Protein 4WK1 (pdb70)

Nearest PDB structures (foldseek):
  4wk1-assembly1_A  TM=1.011E+00  e=9.126E-19  Staphylococcus aureus subsp. aureus COL
  4d3h-assembly1_B  TM=9.970E-01  e=4.561E-16  Staphylococcus aureus
  3m05-assembly1_B  TM=9.534E-01  e=4.816E-11  Pediococcus pentosaceus ATCC 25745
  4rww-assembly1_A  TM=9.510E-01  e=3.244E-10  Listeria monocytogenes EGD-e
  4rle-assembly1_A  TM=9.341E-01  e=1.256E-09  Bacillus subtilis subsp. subtilis str. 168

Solvent-accessible surface area: 6529 Å² total; per-residue (Å²): 80,94,41,95,241,77,27,112,19,52,61,0,42,1,53,2,73,66,125,25,6,116,96,0,30,104,66,2,111,159,35,104,10,185,48,84,117,64,106,45,92,20,64,177,143,186,59,47,24,7,11,1,58,3,33,7,40,65,120,63,19,117,77,0,63,53,7,5,110,139,36,2,30,149,213,116,27,17,39,75,49,107,70,90,112,42,158,56,68,103,135,244

Secondary structure (DSSP, 8-state):
--S-TT--EEEEEEEE-HHHHHHHHHHHHHTT---EEEEEE-TTT--EEEEEEEEEEGGGHHHHHHHHHHHS------EEEEEEE-S-----

CATH classification: 3.30.70.120

Organism: Staphylococcus aureus (strain COL) (NCBI:txid93062)

B-factor: mean 54.16, std 15.06, range [20.0, 113.55]

Foldseek 3Di:
DPDDPPWFKKKKKKKWAAVLPVVLVVLCVVVVWDKDKDFDADPVVRHTTMIIITIGIPVCVVVSVVSCCVRADDVDTHMDMDIGGDDDDDDD

InterPro domains:
  IPR010375 Cyclic-di-AMP receptor [PF06153] (1-109)
  IPR010375 Cyclic-di-AMP receptor [PTHR38456] (1-109)
  IPR011322 Nitrogen regulatory PII-like, alpha/beta [SSF54913] (1-107)
  IPR015867 Nitrogen regulatory protein PII/ATP phosphoribosyltransferase, C-terminal [G3DSA:3.30.70.120] (1-103)

Structure (mmCIF, N/CA/C/O backbone):
data_4WK1
#
_entry.id   4WK1
#
_cell.length_a   68.100
_cell.length_b   68.100
_cell.length_c   135.740
_cell.angle_alpha   90.00
_cell.angle_beta   90.00
_cell.angle_gamma   120.00
#
_symmetry.space_group_name_H-M   'H 3 2'
#
loop_
_entity.id
_entity.type
_entity.pdbx_description
1 polymer PstA
2 non-polymer "(2R,3R,3aS,5R,7aR,9R,10R,10aS,12R,14aR)-2,9-bis(6-amino-9H-purin-9-yl)octahydro-2H,7H-difuro[3,2-d:3',2'-j][1,3,7,9,2,8 ]tetraoxadiphosphacyclododecine-3,5,10,12-tetrol 5,12-dioxide"
3 non-polymer 'CALCIUM ION'
4 water water
#
loop_
_atom_site.group_PDB
_atom_site.id
_atom_site.type_symbol
_atom_site.label_atom_id
_atom_site.label_alt_id
_atom_site.label_comp_id
_atom_site.label_asym_id
_atom_site.label_entity_id
_atom_site.label_seq_id
_atom_site.pdbx_PDB_ins_code
_atom_site.Cartn_x
_atom_site.Cartn_y
_atom_site.Cartn_z
_atom_site.occupancy
_atom_site.B_iso_or_equiv
_atom_site.auth_seq_id
_atom_site.auth_comp_id
_atom_site.auth_asym_id
_atom_site.auth_atom_id
_atom_site.pdbx_PDB_model_num
ATOM 1 N N . GLY A 1 13 ? -16.718 -37.567 -3.231 1.00 91.68 -7 GLY A N 1
ATOM 2 C CA . GLY A 1 13 ? -16.481 -37.456 -1.802 1.00 89.79 -7 GLY A CA 1
ATOM 3 C C . GLY A 1 13 ? -17.182 -36.257 -1.189 1.00 87.21 -7 GLY A C 1
ATOM 4 O O . GLY A 1 13 ? -18.397 -36.121 -1.291 1.00 100.08 -7 GLY A O 1
ATOM 5 N N . LEU A 1 14 ? -16.412 -35.389 -0.542 1.00 78.82 -6 LEU A N 1
ATOM 6 C CA . LEU A 1 14 ? -16.929 -34.125 -0.026 1.00 79.03 -6 LEU A CA 1
ATOM 7 C C . LEU A 1 14 ? -16.322 -32.980 -0.839 1.00 82.76 -6 LEU A C 1
ATOM 8 O O . LEU A 1 14 ? -16.419 -31.808 -0.462 1.00 92.62 -6 LEU A O 1
ATOM 13 N N . VAL A 1 15 ? -15.699 -33.332 -1.964 1.00 61.73 -5 VAL A N 1
ATOM 14 C CA . VAL A 1 15 ? -15.012 -32.353 -2.802 1.00 62.42 -5 VAL A CA 1
ATOM 15 C C . VAL A 1 15 ? -15.724 -32.231 -4.153 1.00 62.84 -5 VAL A C 1
ATOM 16 O O . VAL A 1 15 ? -16.084 -33.239 -4.778 1.00 65.29 -5 VAL A O 1
ATOM 20 N N . PRO A 1 16 ? -15.991 -30.985 -4.578 1.00 66.74 -4 PRO A N 1
ATOM 21 C CA . PRO A 1 16 ? -16.719 -30.747 -5.834 1.00 69.49 -4 PRO A CA 1
ATOM 22 C C . PRO A 1 16 ? -15.893 -31.188 -7.039 1.00 47.89 -4 PRO A C 1
ATOM 23 O O . PRO A 1 16 ? -14.667 -31.100 -6.994 1.00 48.81 -4 PRO A O 1
ATOM 27 N N . ARG A 1 17 ? -16.550 -31.668 -8.085 1.00 56.22 -3 ARG A N 1
ATOM 28 C CA . ARG A 1 17 ? -15.847 -32.054 -9.302 1.00 59.67 -3 ARG A CA 1
ATOM 29 C C . ARG A 1 17 ? -14.951 -30.922 -9.839 1.00 61.48 -3 ARG A C 1
ATOM 30 O O . ARG A 1 17 ? -15.384 -29.781 -9.982 1.00 57.32 -3 ARG A O 1
ATOM 38 N N . GLY A 1 18 ? -13.687 -31.239 -10.101 1.00 60.88 -2 GLY A N 1
ATOM 39 C CA . GLY A 1 18 ? -12.779 -30.272 -10.689 1.00 55.04 -2 GLY A CA 1
ATOM 40 C C . GLY A 1 18 ? -11.758 -29.719 -9.715 1.00 57.14 -2 GLY A C 1
ATOM 41 O O . GLY A 1 18 ? -10.768 -29.117 -10.125 1.00 65.36 -2 GLY A O 1
ATOM 42 N N . SER A 1 19 ? -11.991 -29.911 -8.422 1.00 45.92 -1 SER A N 1
ATOM 43 C CA . SER A 1 19 ? -10.980 -29.527 -7.443 1.00 47.68 -1 SER A CA 1
ATOM 44 C C . SER A 1 19 ? -10.371 -30.739 -6.768 1.00 47.25 -1 SER A C 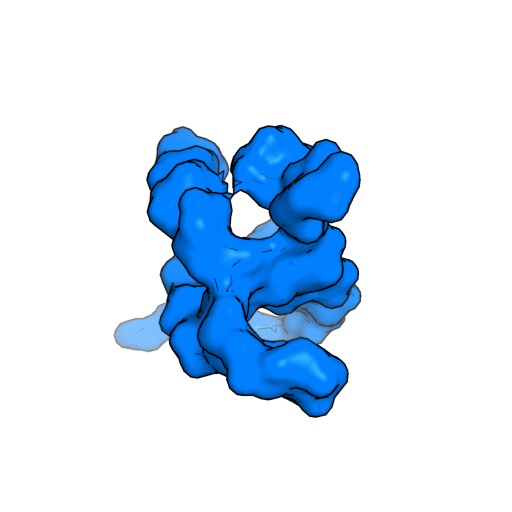1
ATOM 45 O O . SER A 1 19 ? -10.778 -31.876 -6.997 1.00 54.73 -1 SER A O 1
ATOM 48 N N . HIS A 1 20 ? -9.365 -30.484 -5.947 1.00 42.80 0 HIS A N 1
ATOM 49 C CA . HIS A 1 20 ? -8.657 -31.532 -5.248 1.00 50.78 0 HIS A CA 1
ATOM 50 C C . HIS A 1 20 ? -8.311 -31.070 -3.843 1.00 48.45 0 HIS A C 1
ATOM 51 O O . HIS A 1 20 ? -8.210 -29.864 -3.594 1.00 48.66 0 HIS A O 1
ATOM 58 N N . MET A 1 21 ? -8.153 -32.037 -2.938 1.00 43.38 1 MET A N 1
ATOM 59 C CA . MET A 1 21 ? -7.705 -31.788 -1.576 1.00 44.50 1 MET A CA 1
ATOM 60 C C . MET A 1 21 ? -6.230 -32.126 -1.464 1.00 40.04 1 MET A C 1
ATOM 61 O O . MET A 1 21 ? -5.729 -32.981 -2.192 1.00 39.29 1 MET A O 1
ATOM 66 N N . LYS A 1 22 ? -5.549 -31.474 -0.529 1.00 37.90 2 LYS A N 1
ATOM 67 C CA . LYS A 1 22 ? -4.213 -31.860 -0.129 1.00 34.00 2 LYS A CA 1
ATOM 68 C C . LYS A 1 22 ? -4.200 -32.102 1.373 1.00 35.86 2 LYS A C 1
ATOM 69 O O . LYS A 1 22 ? -5.032 -31.559 2.114 1.00 43.22 2 LYS A O 1
ATOM 75 N N . MET A 1 23 ? -3.243 -32.902 1.822 1.00 36.62 3 MET A N 1
ATOM 76 C CA . MET A 1 23 ? -3.036 -33.115 3.258 1.00 39.23 3 MET A CA 1
ATOM 77 C C . MET A 1 23 ? -1.781 -32.372 3.667 1.00 40.66 3 MET A C 1
ATOM 78 O O . MET A 1 23 ? -0.705 -32.586 3.095 1.00 37.04 3 MET A O 1
ATOM 83 N N . ILE A 1 24 ? -1.930 -31.459 4.619 1.00 36.83 4 ILE A N 1
ATOM 84 C CA . ILE A 1 24 ? -0.796 -30.717 5.142 1.00 30.02 4 ILE A CA 1
ATOM 85 C C . ILE A 1 24 ? -0.340 -31.388 6.434 1.00 41.62 4 ILE A C 1
ATOM 86 O O . ILE A 1 24 ? -1.138 -31.581 7.337 1.00 41.29 4 ILE A O 1
ATOM 91 N N . ILE A 1 25 ? 0.928 -31.773 6.513 1.00 40.43 5 ILE A N 1
ATOM 92 C CA . ILE A 1 25 ? 1.465 -32.278 7.781 1.00 34.78 5 ILE A CA 1
ATOM 93 C C . ILE A 1 25 ? 2.491 -31.283 8.272 1.00 39.25 5 ILE A C 1
ATOM 94 O O . ILE A 1 25 ? 3.532 -31.099 7.645 1.00 41.10 5 ILE A O 1
ATOM 99 N N . ALA A 1 26 ? 2.191 -30.614 9.384 1.00 36.48 6 ALA A N 1
ATOM 100 C CA . ALA A 1 26 ? 3.087 -29.580 9.863 1.00 47.20 6 ALA A CA 1
ATOM 101 C C . ALA A 1 26 ? 3.616 -29.898 11.244 1.00 39.64 6 ALA A C 1
ATOM 102 O O . ALA A 1 26 ? 2.842 -30.022 12.201 1.00 37.03 6 ALA A O 1
ATOM 104 N N . ILE A 1 27 ? 4.938 -30.011 11.341 1.00 44.10 7 ILE A N 1
ATOM 105 C CA . ILE A 1 27 ? 5.616 -30.219 12.620 1.00 44.84 7 ILE A CA 1
ATOM 106 C C . ILE A 1 27 ? 6.143 -28.886 13.170 1.00 47.71 7 ILE A C 1
ATOM 107 O O . ILE A 1 27 ? 7.002 -28.235 12.558 1.00 40.51 7 ILE A O 1
ATOM 112 N N . VAL A 1 28 ? 5.613 -28.480 14.324 1.00 44.19 8 VAL A N 1
ATOM 113 C CA . VAL A 1 28 ? 5.937 -27.187 14.924 1.00 42.99 8 VAL A CA 1
ATOM 114 C C . VAL A 1 28 ? 6.334 -27.340 16.394 1.00 43.77 8 VAL A C 1
ATOM 115 O O . VAL A 1 28 ? 6.131 -28.401 16.990 1.00 46.75 8 VAL A O 1
ATOM 119 N N . GLN A 1 29 ? 6.898 -26.286 16.974 1.00 50.82 9 GLN A N 1
ATOM 120 C CA . GLN A 1 29 ? 7.284 -26.303 18.385 1.00 54.82 9 GLN A CA 1
ATOM 121 C C . GLN A 1 29 ? 6.058 -26.266 19.286 1.00 60.26 9 GLN A C 1
ATOM 122 O O . GLN A 1 29 ? 5.062 -25.632 18.947 1.00 55.64 9 GLN A O 1
ATOM 128 N N . ASP A 1 30 ? 6.137 -26.929 20.436 1.00 58.61 10 ASP A N 1
ATOM 129 C CA . ASP A 1 30 ? 5.011 -26.979 21.368 1.00 52.10 10 ASP A CA 1
ATOM 130 C C . ASP A 1 30 ? 4.555 -25.587 21.787 1.00 51.42 10 ASP A C 1
ATOM 131 O O . ASP A 1 30 ? 3.358 -25.326 21.954 1.00 56.90 10 ASP A O 1
ATOM 136 N N . GLN A 1 31 ? 5.515 -24.689 21.944 1.00 50.33 11 GLN A N 1
ATOM 137 C CA . GLN A 1 31 ? 5.224 -23.359 22.456 1.00 53.76 11 GLN A CA 1
ATOM 138 C C . GLN A 1 31 ? 4.528 -22.486 21.423 1.00 58.80 11 GLN A C 1
ATOM 139 O O . GLN A 1 31 ? 4.074 -21.396 21.737 1.00 67.74 11 GLN A O 1
ATOM 145 N N . ASP A 1 32 ? 4.466 -22.959 20.183 1.00 55.67 12 ASP A N 1
ATOM 146 C CA . ASP A 1 32 ? 3.768 -22.243 19.124 1.00 56.93 12 ASP A CA 1
ATOM 147 C C . ASP A 1 32 ? 2.430 -22.899 18.743 1.00 50.34 12 ASP A C 1
ATOM 148 O O . ASP A 1 32 ? 1.658 -22.312 17.990 1.00 56.31 12 ASP A O 1
ATOM 153 N N . SER A 1 33 ? 2.150 -24.098 19.252 1.00 48.90 13 SER A N 1
ATOM 154 C CA . SER A 1 33 ? 0.970 -24.855 18.795 1.00 51.90 13 SER A CA 1
ATOM 155 C C . SER A 1 33 ? -0.343 -24.138 19.113 1.00 49.76 13 SER A C 1
ATOM 156 O O . SER A 1 33 ? -1.289 -24.173 18.333 1.00 61.43 13 SER A O 1
ATOM 159 N N . GLN A 1 34 ? -0.381 -23.480 20.262 1.00 56.13 14 GLN A N 1
ATOM 160 C CA . G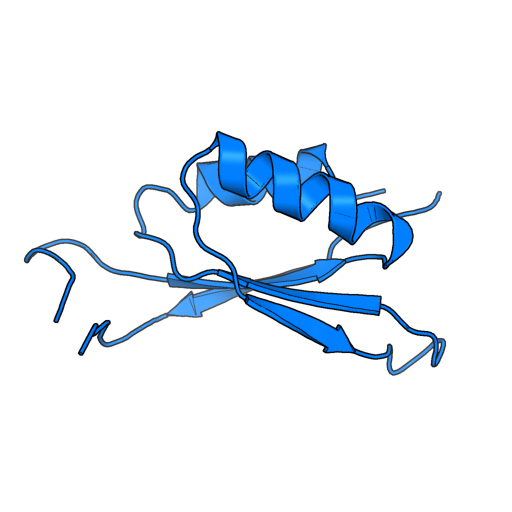LN A 1 34 ? -1.536 -22.706 20.675 1.00 60.17 14 GLN A CA 1
ATOM 161 C C . GLN A 1 34 ? -1.840 -21.561 19.700 1.00 60.52 14 GLN A C 1
ATOM 162 O O . GLN A 1 34 ? -2.991 -21.353 19.320 1.00 60.19 14 GLN A O 1
ATOM 168 N N . GLU A 1 35 ? -0.810 -20.826 19.287 1.00 55.53 15 GLU A N 1
ATOM 169 C CA . GLU A 1 35 ? -1.003 -19.701 18.370 1.00 60.62 15 GLU A CA 1
ATOM 170 C C . GLU A 1 35 ? -1.447 -20.166 16.974 1.00 56.91 15 GLU A C 1
ATOM 171 O O . GLU A 1 35 ? -2.257 -19.496 16.322 1.00 53.21 15 GLU A O 1
ATOM 177 N N . LEU A 1 36 ? -0.906 -21.288 16.504 1.00 57.39 16 LEU A N 1
ATOM 178 C CA . LEU A 1 36 ? -1.271 -21.801 15.180 1.00 51.44 16 LEU A CA 1
ATOM 179 C C . LEU A 1 36 ? -2.718 -22.285 15.149 1.00 57.64 16 LEU A C 1
ATOM 180 O O . LEU A 1 36 ? -3.458 -21.973 14.212 1.00 55.05 16 LEU A O 1
ATOM 185 N N . ALA A 1 37 ? -3.109 -23.055 16.164 1.00 62.02 17 ALA A N 1
ATOM 186 C CA . ALA A 1 37 ? -4.478 -23.554 16.285 1.00 58.56 17 ALA A CA 1
ATOM 187 C C . ALA A 1 37 ? -5.495 -22.414 16.261 1.00 56.35 17 ALA A C 1
ATOM 188 O O . ALA A 1 37 ? -6.528 -22.512 15.605 1.00 58.19 17 ALA A O 1
ATOM 190 N N . ASP A 1 38 ? -5.205 -21.330 16.969 1.00 58.49 18 ASP A N 1
ATOM 191 C CA . ASP A 1 38 ? -6.135 -20.199 16.993 1.00 62.14 18 ASP A CA 1
ATOM 192 C C . ASP A 1 38 ? -6.225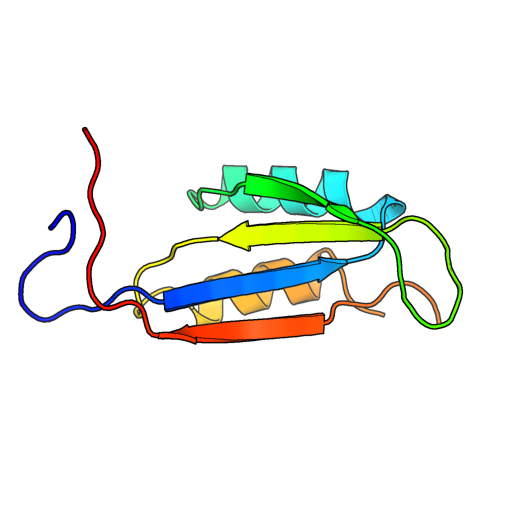 -19.483 15.635 1.00 65.32 18 ASP A C 1
ATOM 193 O O . ASP A 1 38 ? -7.306 -19.068 15.225 1.00 54.20 18 ASP A O 1
ATOM 198 N N . GLN A 1 39 ? -5.105 -19.371 14.923 1.00 58.57 19 GLN A N 1
ATOM 199 C CA . GLN A 1 39 ? -5.085 -18.636 13.655 1.00 58.64 19 GLN A CA 1
ATOM 200 C C . GLN A 1 39 ? -5.688 -19.459 12.517 1.00 58.67 19 GLN A C 1
ATOM 201 O O . GLN A 1 39 ? -6.250 -18.907 11.564 1.00 57.41 19 GLN A O 1
ATOM 207 N N . LEU A 1 40 ? -5.565 -20.780 12.616 1.00 46.32 20 LEU A N 1
ATOM 208 C CA . LEU A 1 40 ? -6.226 -21.681 11.683 1.00 50.43 20 LEU A CA 1
ATOM 209 C C . LEU A 1 40 ? -7.741 -21.595 11.857 1.00 61.67 20 LEU A C 1
ATOM 210 O O . LEU A 1 40 ? -8.495 -21.634 10.884 1.00 58.51 20 LEU A O 1
ATOM 215 N N . VAL A 1 41 ? -8.181 -21.482 13.105 1.00 63.91 21 VAL A N 1
ATOM 216 C CA . VAL A 1 41 ? -9.605 -21.376 13.399 1.00 56.87 21 VAL A CA 1
ATOM 217 C C . VAL A 1 41 ? -10.159 -20.079 12.834 1.00 56.73 21 VAL A C 1
ATOM 218 O O . VAL A 1 41 ? -11.182 -20.093 12.146 1.00 59.07 21 VAL A O 1
ATOM 222 N N . LYS A 1 42 ? -9.473 -18.968 13.104 1.00 53.83 22 LYS A N 1
ATOM 223 C CA . LYS A 1 42 ? -9.890 -17.658 12.597 1.00 59.14 22 LYS A CA 1
ATOM 224 C C . LYS A 1 42 ? -10.029 -17.657 11.066 1.00 63.02 22 LYS A C 1
ATOM 225 O O . LYS A 1 42 ? -10.905 -16.986 10.516 1.00 70.11 22 LYS A O 1
ATOM 231 N N . ASN A 1 43 ? -9.186 -18.443 10.399 1.00 61.32 23 ASN A N 1
ATOM 232 C CA . ASN A 1 43 ? -9.129 -18.494 8.939 1.00 61.96 23 ASN A CA 1
ATOM 233 C C . ASN A 1 43 ? -9.926 -19.644 8.294 1.00 58.69 23 ASN A C 1
ATOM 234 O O . ASN A 1 43 ? -9.706 -19.969 7.129 1.00 55.02 23 ASN A O 1
ATOM 239 N N . ASN A 1 44 ? -10.836 -20.253 9.057 1.00 57.61 24 ASN A N 1
ATOM 240 C CA . ASN A 1 44 ? -11.728 -21.324 8.575 1.00 66.87 24 ASN A CA 1
ATOM 241 C C . ASN A 1 44 ? -11.015 -22.584 8.054 1.00 66.45 24 ASN A C 1
ATOM 242 O O . ASN A 1 44 ? -11.538 -23.275 7.171 1.00 68.02 24 ASN A O 1
ATOM 247 N N . PHE A 1 45 ? -9.833 -22.874 8.601 1.00 55.90 25 PHE A N 1
ATOM 248 C CA . PHE A 1 45 ? -9.149 -24.145 8.367 1.00 57.23 25 PHE A CA 1
ATOM 249 C C . PHE A 1 45 ? -9.462 -25.133 9.485 1.00 59.89 25 PHE A C 1
ATOM 250 O O . PHE A 1 45 ? -9.490 -24.754 10.651 1.00 52.77 25 PHE A O 1
ATOM 258 N N . ARG A 1 46 ? -9.675 -26.397 9.132 1.00 43.32 26 ARG A N 1
ATOM 259 C CA . ARG A 1 46 ? -9.886 -27.451 10.130 1.00 48.48 26 ARG A CA 1
ATOM 260 C C . ARG A 1 46 ? -8.543 -28.127 10.418 1.00 55.29 26 ARG A C 1
ATOM 261 O O . ARG A 1 46 ? -7.676 -28.168 9.54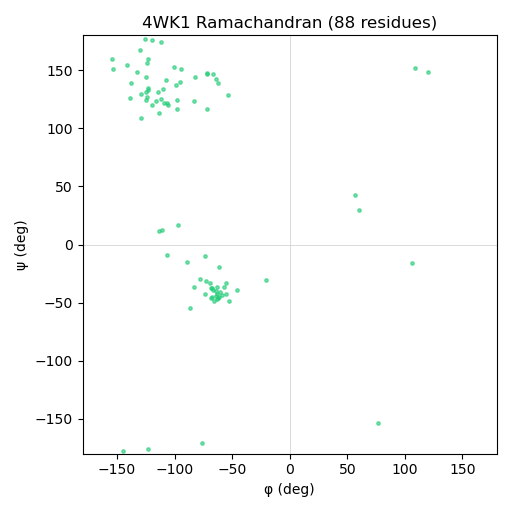5 1.00 49.17 26 ARG A O 1
ATOM 269 N N . ALA A 1 47 ? -8.359 -28.660 11.629 1.00 44.36 27 ALA A N 1
ATOM 270 C CA . ALA A 1 47 ? -7.070 -29.268 11.993 1.00 40.99 27 ALA A CA 1
ATOM 271 C C . ALA A 1 47 ? -7.196 -30.352 13.063 1.00 41.78 27 ALA A C 1
ATOM 272 O O . ALA A 1 47 ? -8.106 -30.317 13.877 1.00 42.33 27 ALA A O 1
ATOM 274 N N . THR A 1 48 ? -6.278 -31.315 13.028 1.00 37.28 28 THR A N 1
ATOM 275 C CA . THR A 1 48 ? -6.170 -32.342 14.054 1.00 44.19 28 THR A CA 1
ATOM 276 C C . THR A 1 48 ? -4.729 -32.302 14.578 1.00 43.59 28 THR A C 1
ATOM 277 O O . THR A 1 48 ? -3.801 -32.247 13.778 1.00 44.43 28 THR A O 1
ATOM 281 N N . LYS A 1 49 ? -4.551 -32.275 15.902 1.00 38.53 29 LYS A N 1
ATOM 282 C CA . LYS A 1 49 ? -3.223 -32.141 16.518 1.00 39.42 29 LYS A CA 1
ATOM 283 C C . LYS A 1 49 ? -2.744 -33.430 17.165 1.00 44.34 29 LYS A C 1
ATOM 284 O O . LYS A 1 49 ? -3.518 -34.129 17.834 1.00 46.11 29 LYS A O 1
ATOM 290 N N . LEU A 1 50 ? -1.448 -33.687 17.029 1.00 39.73 30 LEU A N 1
ATOM 291 C CA . LEU A 1 50 ? -0.788 -34.886 17.561 1.00 47.11 30 LEU A CA 1
ATOM 292 C C . LEU A 1 50 ? 0.366 -34.447 18.455 1.00 44.44 30 LEU A C 1
ATOM 293 O O . LEU A 1 50 ? 1.234 -33.713 18.000 1.00 46.16 30 LEU A O 1
ATOM 298 N N . ALA A 1 51 ? 0.393 -34.880 19.707 1.00 48.81 31 ALA A N 1
ATOM 299 C CA . ALA A 1 51 ? 1.584 -34.679 20.534 1.00 48.80 31 ALA A CA 1
ATOM 300 C C . ALA A 1 51 ? 2.653 -35.621 20.005 1.00 52.52 31 ALA A C 1
ATOM 301 O O . ALA A 1 51 ? 2.466 -36.840 20.015 1.00 50.58 31 ALA A O 1
ATOM 303 N N . THR A 1 52 ? 3.755 -35.074 19.499 1.00 42.86 32 THR A N 1
ATOM 304 C CA . THR A 1 52 ? 4.804 -35.934 18.956 1.00 42.39 32 THR A CA 1
ATOM 305 C C . THR A 1 52 ? 6.129 -35.669 19.641 1.00 46.73 32 THR A C 1
ATOM 306 O O . THR A 1 52 ? 6.207 -34.891 20.580 1.00 45.12 32 THR A O 1
ATOM 310 N N . THR A 1 53 ? 7.173 -36.329 19.167 1.00 43.43 33 THR A N 1
ATOM 311 C CA A THR A 1 53 ? 8.499 -36.044 19.679 0.55 37.07 33 THR A CA 1
ATOM 312 C CA B THR A 1 53 ? 8.513 -36.139 19.704 0.45 40.47 33 THR A CA 1
ATOM 313 C C . THR A 1 53 ? 9.515 -36.144 18.546 1.00 47.47 33 THR A C 1
ATOM 314 O O . THR A 1 53 ? 9.319 -36.876 17.563 1.00 45.83 33 THR A O 1
ATOM 321 N N . GLY A 1 54 ? 10.572 -35.340 18.649 1.00 50.11 34 GLY A N 1
ATOM 322 C CA . GLY A 1 54 ? 11.569 -35.258 17.591 1.00 48.90 34 GLY A CA 1
ATOM 323 C C . GLY A 1 54 ? 12.585 -36.381 17.677 1.00 45.47 34 GLY A C 1
ATOM 324 O O . GLY A 1 54 ? 12.961 -36.802 18.765 1.00 51.01 34 GLY A O 1
ATOM 325 N N . GLY A 1 55 ? 13.031 -36.874 16.530 1.00 48.76 35 GLY A N 1
ATOM 326 C CA . GLY A 1 55 ? 13.976 -37.975 16.518 1.00 50.23 35 GLY A CA 1
ATOM 327 C C . GLY A 1 55 ? 15.343 -37.575 17.020 1.00 54.63 35 GLY A C 1
ATOM 328 O O . GLY A 1 55 ? 16.039 -38.379 17.640 1.00 51.71 35 GLY A O 1
ATOM 329 N N . PHE A 1 56 ? 15.736 -36.328 16.759 1.00 43.26 36 PHE A N 1
ATOM 330 C CA . PHE A 1 56 ? 17.089 -35.888 17.077 1.00 54.86 36 PHE A CA 1
ATOM 331 C C . PHE A 1 56 ? 17.233 -35.382 18.515 1.00 55.13 36 PHE A C 1
ATOM 332 O O . PHE A 1 56 ? 18.091 -35.853 19.261 1.00 53.68 36 PHE A O 1
ATOM 340 N N . LEU A 1 57 ? 16.403 -34.423 18.912 1.00 52.39 37 LEU A N 1
ATOM 341 C CA . LEU A 1 57 ? 16.544 -33.839 20.244 1.00 62.84 37 LEU A CA 1
ATOM 342 C C . LEU A 1 57 ? 15.734 -34.616 21.277 1.00 61.03 37 LEU A C 1
ATOM 343 O O . LEU A 1 57 ? 15.933 -34.451 22.481 1.00 57.93 37 LEU A O 1
ATOM 348 N N . ARG A 1 58 ? 14.823 -35.455 20.788 1.00 54.20 38 ARG A N 1
ATOM 349 C CA . ARG A 1 58 ? 14.002 -36.321 21.630 1.00 59.58 38 ARG A CA 1
ATOM 350 C C . ARG A 1 58 ? 13.216 -35.527 22.670 1.00 66.12 38 ARG A C 1
ATOM 351 O O . ARG A 1 58 ? 13.125 -35.910 23.843 1.00 56.28 38 ARG A O 1
ATOM 359 N N . ALA A 1 59 ? 12.653 -34.412 22.223 1.00 55.65 39 ALA A N 1
ATOM 360 C CA . ALA A 1 59 ? 11.810 -33.578 23.069 1.00 61.14 39 ALA A CA 1
ATOM 361 C C . ALA A 1 59 ? 10.452 -33.427 22.416 1.00 56.78 39 ALA A C 1
ATOM 362 O O . ALA A 1 59 ? 10.308 -33.635 21.205 1.00 50.14 39 ALA A O 1
ATOM 364 N N . GLY A 1 60 ? 9.451 -33.077 23.210 1.00 51.33 40 GLY A N 1
ATOM 365 C CA . GLY A 1 60 ? 8.102 -32.994 22.687 1.00 50.02 40 GLY A CA 1
ATOM 366 C C . GLY A 1 60 ? 7.972 -31.920 21.626 1.00 49.51 40 GLY A C 1
ATOM 367 O O . GLY A 1 60 ? 8.606 -30.870 21.707 1.00 51.99 40 GLY A O 1
ATOM 368 N N . ASN A 1 61 ? 7.184 -32.200 20.599 1.00 46.70 41 ASN A N 1
ATOM 369 C CA . ASN A 1 61 ? 6.744 -31.157 19.683 1.00 50.70 41 ASN A CA 1
ATOM 370 C C . ASN A 1 61 ? 5.323 -31.503 19.243 1.00 47.75 41 ASN A C 1
ATOM 371 O O . ASN A 1 61 ? 4.730 -32.448 19.749 1.00 42.06 41 ASN A O 1
ATOM 376 N N . THR A 1 62 ? 4.748 -30.706 18.359 1.00 43.64 42 THR A N 1
ATOM 377 C CA . THR A 1 62 ? 3.354 -30.913 17.976 1.00 39.58 42 THR A CA 1
ATOM 378 C C . THR A 1 62 ? 3.233 -31.104 16.470 1.00 40.47 42 THR A C 1
ATOM 379 O O . THR A 1 62 ? 3.825 -30.348 15.689 1.00 43.88 42 THR A O 1
ATOM 383 N N . THR A 1 63 ? 2.478 -32.120 16.058 1.00 43.23 43 THR A N 1
ATOM 384 C CA . THR A 1 63 ? 2.197 -32.320 14.643 1.00 40.55 43 THR A CA 1
ATOM 385 C C . THR A 1 63 ? 0.714 -32.054 14.352 1.00 41.32 43 THR A C 1
ATOM 386 O O . THR A 1 63 ? -0.166 -32.615 15.013 1.00 42.34 43 THR A O 1
ATOM 390 N N . PHE A 1 64 ? 0.454 -31.152 13.397 1.00 36.34 44 PHE A N 1
ATOM 391 C CA . PHE A 1 64 ? -0.896 -30.863 12.906 1.00 32.51 44 PHE A CA 1
ATOM 392 C C . PHE A 1 64 ? -1.179 -31.609 11.601 1.00 38.99 44 PHE A C 1
ATOM 393 O O . PHE A 1 64 ? -0.330 -31.643 10.692 1.00 38.71 44 PHE A O 1
ATOM 401 N N . LEU A 1 65 ? -2.380 -32.168 11.490 1.00 38.52 45 LEU A N 1
ATOM 402 C CA . LEU A 1 65 ? -2.872 -32.672 10.204 1.00 37.47 45 LEU A CA 1
ATOM 403 C C . LEU A 1 65 ? -3.994 -31.760 9.681 1.00 38.20 45 LEU A C 1
ATOM 404 O O . LEU A 1 65 ? -4.989 -31.552 10.369 1.00 40.70 45 LEU A O 1
ATOM 409 N N . CYS A 1 66 ? -3.825 -31.196 8.481 1.00 37.05 46 CYS A N 1
ATOM 410 C CA . CYS A 1 66 ? -4.803 -30.254 7.924 1.00 39.08 46 CYS A CA 1
ATOM 411 C C . CYS A 1 66 ? -5.215 -30.628 6.503 1.00 39.95 46 CYS A C 1
ATOM 412 O O . CYS A 1 66 ? -4.423 -30.499 5.572 1.00 36.60 46 CYS A O 1
ATOM 415 N N . GLY A 1 67 ? -6.443 -31.102 6.351 1.00 34.81 47 GLY A N 1
ATOM 416 C CA . GLY A 1 67 ? -6.998 -31.387 5.036 1.00 36.37 47 GLY A CA 1
ATOM 417 C C . GLY A 1 67 ? -7.525 -30.080 4.481 1.00 37.80 47 GLY A C 1
ATOM 418 O O . GLY A 1 67 ? -8.358 -29.403 5.108 1.00 39.56 47 GLY A O 1
ATOM 419 N N . VAL A 1 68 ? -7.034 -29.709 3.307 1.00 36.13 48 VAL A N 1
ATOM 420 C CA A VAL A 1 68 ? -7.403 -28.435 2.718 0.56 42.78 48 VAL A CA 1
ATOM 421 C CA B VAL A 1 68 ? -7.333 -28.410 2.714 0.44 42.62 48 VAL A CA 1
ATOM 422 C C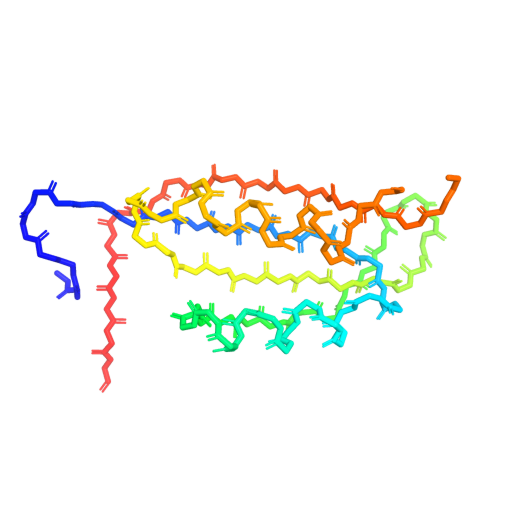 . VAL A 1 68 ? -7.575 -28.524 1.202 1.00 41.67 48 VAL A C 1
ATOM 423 O O . VAL A 1 68 ? -6.908 -29.310 0.519 1.00 37.74 48 VAL A O 1
ATOM 430 N N . ASN A 1 69 ? -8.507 -27.737 0.686 1.00 48.81 49 ASN A N 1
ATOM 431 C CA . ASN A 1 69 ? -8.705 -27.627 -0.753 1.00 48.97 49 ASN A CA 1
ATOM 432 C C . ASN A 1 69 ? -7.444 -27.063 -1.412 1.00 48.67 49 ASN A C 1
ATOM 433 O O . ASN A 1 69 ? -6.808 -26.152 -0.875 1.00 47.58 49 ASN A O 1
ATOM 438 N N . ASP A 1 70 ? -7.086 -27.625 -2.561 1.00 49.49 50 ASP A N 1
ATOM 439 C CA . ASP A 1 70 ? -5.910 -27.213 -3.327 1.00 52.37 50 ASP A CA 1
ATOM 440 C C . ASP A 1 70 ? -5.806 -25.688 -3.456 1.00 49.82 50 ASP A C 1
ATOM 441 O O . ASP A 1 70 ? -4.714 -25.121 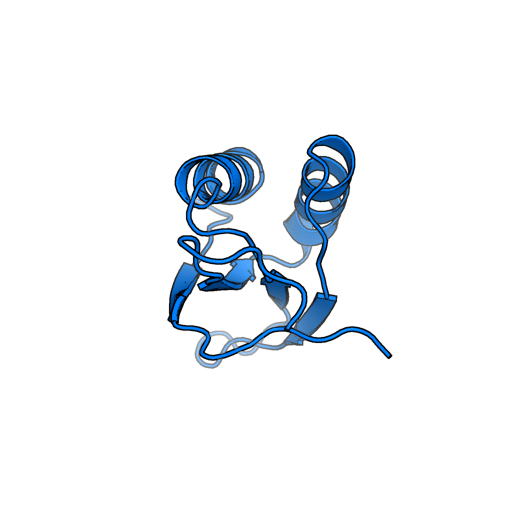-3.362 1.00 49.98 50 ASP A O 1
ATOM 446 N N . ASP A 1 71 ? -6.952 -25.037 -3.644 1.00 47.15 51 ASP A N 1
ATOM 447 C CA . ASP A 1 71 ? -7.022 -23.586 -3.825 1.00 52.88 51 A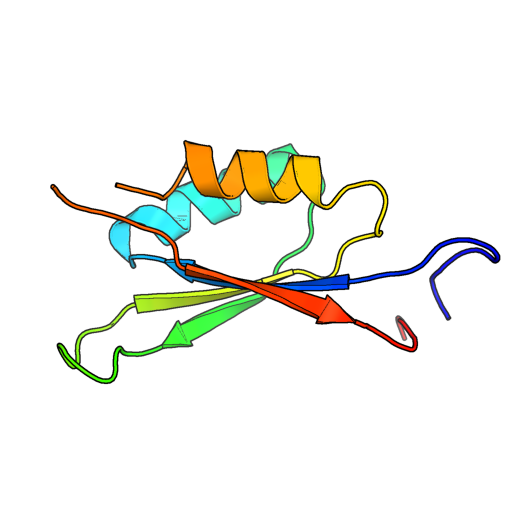SP A CA 1
ATOM 448 C C . ASP A 1 71 ? -6.496 -22.791 -2.624 1.00 50.47 51 ASP A C 1
ATOM 449 O O . ASP A 1 71 ? -6.197 -21.609 -2.747 1.00 48.25 51 ASP A O 1
ATOM 454 N N . ARG A 1 72 ? -6.412 -23.417 -1.461 1.00 46.09 52 ARG A N 1
ATOM 455 C CA . ARG A 1 72 ? -6.060 -22.671 -0.251 1.00 54.23 52 ARG A CA 1
ATOM 456 C C . ARG A 1 72 ? -4.703 -23.058 0.357 1.00 50.07 52 ARG A C 1
ATOM 457 O O . ARG A 1 72 ? -4.383 -22.652 1.476 1.00 48.19 52 ARG A O 1
ATOM 465 N N . VAL A 1 73 ? -3.907 -23.828 -0.375 1.00 45.60 53 VAL A N 1
ATOM 466 C 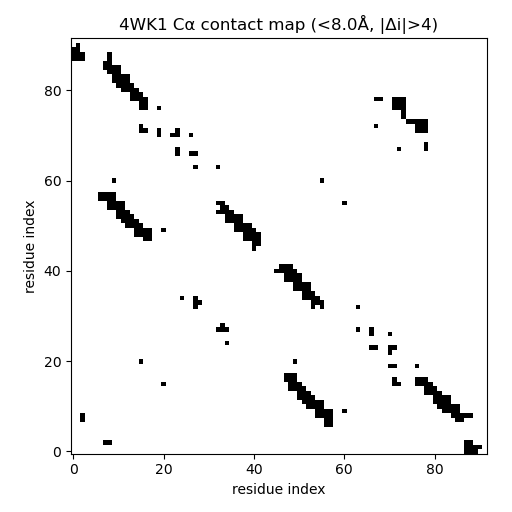CA . VAL A 1 73 ? -2.612 -24.275 0.135 1.00 44.99 53 VAL A CA 1
ATOM 467 C C . VAL A 1 73 ? -1.647 -23.107 0.389 1.00 47.98 53 VAL A C 1
ATOM 468 O O . VAL A 1 73 ? -0.977 -23.088 1.415 1.00 43.20 53 VAL A O 1
ATOM 472 N N . ASP A 1 74 ? -1.576 -22.130 -0.514 1.00 45.39 54 ASP A N 1
ATOM 473 C CA . ASP A 1 74 ? -0.679 -20.995 -0.290 1.00 49.85 54 ASP A CA 1
ATOM 474 C C . ASP A 1 74 ? -1.106 -20.237 0.962 1.00 52.93 54 ASP A C 1
ATOM 475 O O . ASP A 1 74 ? -0.282 -19.889 1.815 1.00 50.45 54 ASP A O 1
ATOM 480 N N . GLU A 1 75 ? -2.405 -19.997 1.056 1.00 43.21 55 GLU A N 1
ATOM 481 C CA . GLU A 1 75 ? -2.993 -19.359 2.224 1.00 54.02 55 GLU A CA 1
ATOM 482 C C . GLU A 1 75 ? -2.607 -20.057 3.539 1.00 51.64 55 GLU A C 1
ATOM 483 O O . GLU A 1 75 ? -2.170 -19.400 4.482 1.00 53.37 55 GLU A O 1
ATOM 489 N N . ILE A 1 76 ? -2.740 -21.378 3.610 1.00 45.83 56 ILE A N 1
ATOM 490 C CA . ILE A 1 76 ? -2.446 -22.041 4.881 1.00 48.39 56 ILE A CA 1
ATOM 491 C C . ILE A 1 76 ? -0.941 -22.065 5.170 1.00 55.21 56 ILE A C 1
ATOM 492 O O . ILE A 1 76 ? -0.538 -21.984 6.338 1.00 48.09 56 ILE A O 1
ATOM 497 N N . LEU A 1 77 ? -0.110 -22.124 4.127 1.00 48.37 57 LEU A N 1
ATOM 498 C CA . LEU A 1 77 ? 1.346 -22.112 4.328 1.00 49.42 57 LEU A CA 1
ATOM 499 C C . LEU A 1 77 ? 1.741 -20.781 4.940 1.00 54.51 57 LEU A C 1
ATOM 500 O O . LEU A 1 77 ? 2.596 -20.708 5.829 1.00 50.28 57 LEU A O 1
ATOM 505 N N . SER A 1 78 ? 1.092 -19.729 4.456 1.00 47.40 58 SER A N 1
ATOM 506 C CA . SER A 1 78 ? 1.305 -18.386 4.960 1.00 50.98 58 SER A CA 1
ATOM 507 C C . SER A 1 78 ? 0.973 -18.251 6.450 1.00 62.16 58 SER A C 1
ATOM 508 O O . SER A 1 78 ? 1.684 -17.571 7.191 1.00 54.09 58 SER A O 1
ATOM 511 N N . VAL A 1 79 ? -0.112 -18.888 6.884 1.00 52.05 59 VAL A N 1
ATOM 512 C CA . VAL A 1 79 ? -0.500 -18.865 8.293 1.00 53.03 59 VAL A CA 1
ATOM 513 C C . VAL A 1 79 ? 0.553 -19.563 9.163 1.00 48.91 59 VAL A C 1
ATOM 514 O O . VAL A 1 79 ? 0.935 -19.051 10.230 1.00 51.28 59 VAL A O 1
ATOM 518 N N . ILE A 1 80 ? 1.023 -20.717 8.693 1.00 47.08 60 ILE A N 1
ATOM 519 C CA . ILE A 1 80 ? 2.025 -21.516 9.412 1.00 51.27 60 ILE A CA 1
ATOM 520 C C . ILE A 1 80 ? 3.321 -20.729 9.542 1.00 57.94 60 ILE A C 1
ATOM 521 O O . ILE A 1 80 ? 3.906 -20.635 10.625 1.00 64.54 60 ILE A O 1
ATOM 526 N N . ASN A 1 81 ? 3.742 -20.133 8.432 1.00 46.82 61 ASN A N 1
ATOM 527 C CA . ASN A 1 81 ? 4.932 -19.302 8.418 1.00 52.16 61 ASN A CA 1
ATOM 528 C C . ASN A 1 81 ? 4.846 -18.124 9.377 1.00 58.70 61 ASN A C 1
ATOM 529 O O . ASN A 1 81 ? 5.811 -17.825 10.071 1.00 57.04 61 ASN A O 1
ATOM 534 N N . GLN A 1 82 ? 3.701 -17.448 9.417 1.00 65.25 62 GLN A N 1
ATOM 535 C CA . GLN A 1 82 ? 3.531 -16.303 10.316 1.00 60.22 62 GLN A CA 1
ATOM 536 C C . GLN A 1 82 ? 3.534 -16.695 11.793 1.00 62.39 62 GLN A C 1
ATOM 537 O O . GLN A 1 82 ? 4.194 -16.050 12.604 1.00 71.72 62 GLN A O 1
ATOM 543 N N . THR A 1 83 ? 2.808 -17.757 12.140 1.00 55.69 63 THR A N 1
ATOM 544 C CA . THR A 1 83 ? 2.643 -18.124 13.543 1.00 67.04 63 THR A CA 1
ATOM 545 C C . THR A 1 83 ? 3.815 -18.954 14.071 1.00 67.11 63 THR A C 1
ATOM 546 O O . THR A 1 83 ? 4.221 -18.820 15.221 1.00 60.99 63 THR A O 1
ATOM 550 N N . CYS A 1 84 ? 4.349 -19.819 13.221 1.00 57.59 64 CYS A N 1
ATOM 551 C CA . CYS A 1 84 ? 5.479 -20.651 13.593 1.00 58.76 64 CYS A CA 1
ATOM 552 C C . CYS A 1 84 ? 6.607 -20.302 12.633 1.00 69.31 64 CYS A C 1
ATOM 553 O O . CYS A 1 84 ? 6.414 -19.491 11.740 1.00 77.82 64 CYS A O 1
ATOM 556 N N . GLY A 1 85 ? 7.791 -20.868 12.796 1.00 67.73 65 GLY A N 1
ATOM 557 C CA . GLY A 1 85 ? 8.847 -20.511 11.860 1.00 77.91 65 GLY A CA 1
ATOM 558 C C . GLY A 1 85 ? 9.823 -19.651 12.638 1.00 64.38 65 GLY A C 1
ATOM 559 O O . GLY A 1 85 ? 9.432 -18.975 13.584 1.00 66.48 65 GLY A O 1
ATOM 560 N N . ASN A 1 86 ? 11.090 -19.673 12.231 1.00 74.19 66 ASN A N 1
ATOM 561 C CA . ASN A 1 86 ? 12.174 -19.171 13.070 1.00 76.62 66 ASN A CA 1
ATOM 562 C C . ASN A 1 86 ? 12.294 -17.647 13.138 1.00 73.33 66 ASN A C 1
ATOM 563 O O . ASN A 1 86 ? 11.636 -16.929 12.390 1.00 77.92 66 ASN A O 1
ATOM 568 N N . GLU A 1 112 ? 16.481 -17.609 15.440 1.00 101.38 92 GLU A N 1
ATOM 569 C CA . GLU A 1 112 ? 17.323 -18.467 16.265 1.00 99.19 92 GLU A CA 1
ATOM 570 C C . GLU A 1 112 ? 16.511 -19.596 16.893 1.00 106.98 92 GLU A C 1
ATOM 571 O O . GLU A 1 112 ? 17.029 -20.686 17.133 1.00 80.00 92 GLU A O 1
ATOM 577 N N . VAL A 1 113 ? 15.237 -19.326 17.156 1.00 94.44 93 VAL A N 1
ATOM 578 C CA . VAL A 1 113 ? 14.352 -20.317 17.756 1.00 90.75 93 VAL A CA 1
ATOM 579 C C . VAL A 1 113 ? 13.095 -20.514 16.916 1.00 86.67 93 VAL A C 1
ATOM 580 O O . VAL A 1 113 ? 12.897 -19.835 15.909 1.00 80.46 93 VAL A O 1
ATOM 584 N N . GLY A 1 114 ? 12.248 -21.448 17.337 1.00 77.78 94 GLY A N 1
ATOM 585 C CA . GLY A 1 114 ? 11.015 -21.735 16.628 1.00 70.25 94 GLY A CA 1
ATOM 586 C C . GLY A 1 114 ? 11.278 -22.544 15.373 1.00 61.98 94 GLY A C 1
ATOM 587 O O . GLY A 1 114 ? 12.272 -23.266 15.287 1.00 75.05 94 GLY A O 1
ATOM 588 N N . GLY A 1 115 ? 10.396 -22.420 14.390 1.00 51.88 95 GLY A N 1
ATOM 589 C CA . GLY A 1 115 ? 10.569 -23.137 13.142 1.00 60.78 95 GLY A CA 1
ATOM 590 C C . GLY A 1 115 ? 9.421 -24.078 12.843 1.00 58.20 95 GLY A C 1
ATOM 591 O O . GLY A 1 115 ? 8.789 -24.627 13.751 1.00 55.66 95 GLY A O 1
ATOM 592 N N . ALA A 1 116 ? 9.139 -24.263 11.559 1.00 48.18 96 ALA A N 1
ATOM 593 C CA . ALA A 1 116 ? 8.115 -25.212 11.151 1.00 40.06 96 ALA A CA 1
ATOM 594 C C . ALA A 1 116 ? 8.558 -26.031 9.931 1.00 47.09 96 ALA A C 1
ATOM 595 O O . ALA A 1 116 ? 9.190 -25.506 9.005 1.00 47.84 96 ALA A O 1
ATOM 597 N N . THR A 1 117 ? 8.238 -27.323 9.964 1.00 43.99 97 THR A N 1
ATOM 598 C CA . THR A 1 117 ? 8.539 -28.260 8.878 1.00 43.59 97 THR A CA 1
ATOM 599 C C . THR A 1 117 ? 7.211 -28.753 8.320 1.00 45.39 97 THR A C 1
ATOM 600 O O . THR A 1 117 ? 6.376 -29.285 9.055 1.00 41.84 97 THR A O 1
ATOM 604 N N . VAL A 1 118 ? 7.008 -28.561 7.021 1.00 40.35 98 VAL A N 1
ATOM 605 C CA . VAL A 1 118 ? 5.701 -28.810 6.419 1.00 41.23 98 VAL A CA 1
ATOM 606 C C . VAL A 1 118 ? 5.773 -29.692 5.179 1.00 39.16 98 VAL A C 1
ATOM 607 O O . VAL A 1 118 ? 6.553 -29.420 4.256 1.00 39.19 98 VAL A O 1
ATOM 611 N N . PHE A 1 119 ? 4.945 -30.734 5.157 1.00 34.77 99 PHE A N 1
ATOM 612 C CA . PHE A 1 119 ? 4.762 -31.561 3.953 1.00 34.77 99 PHE A CA 1
ATOM 613 C C . PHE A 1 119 ? 3.379 -31.362 3.335 1.00 42.11 99 PHE A C 1
ATOM 614 O O . PHE A 1 119 ? 2.374 -31.363 4.041 1.00 40.40 99 PHE A O 1
ATOM 622 N N . VAL A 1 120 ? 3.334 -31.186 2.019 1.00 36.55 100 VAL A N 1
ATOM 623 C CA . VAL A 1 120 ? 2.059 -31.143 1.283 1.00 34.82 100 VAL A CA 1
ATOM 624 C C . VAL A 1 120 ? 1.873 -32.450 0.511 1.00 39.36 100 VAL A C 1
ATOM 625 O O . VAL A 1 120 ? 2.692 -32.789 -0.364 1.00 35.75 100 VAL A O 1
ATOM 629 N N . MET A 1 121 ? 0.796 -33.172 0.802 1.00 32.43 101 MET A N 1
ATOM 630 C CA . MET A 1 121 ? 0.629 -34.521 0.265 1.00 35.99 101 MET A CA 1
ATOM 631 C C . MET A 1 121 ? -0.692 -34.673 -0.499 1.00 38.32 101 MET A C 1
ATOM 632 O O . MET A 1 121 ? -1.708 -34.110 -0.102 1.00 38.91 101 MET A O 1
ATOM 637 N N . PRO A 1 122 ? -0.677 -35.464 -1.581 1.00 36.07 102 PRO A N 1
ATOM 638 C CA . PRO A 1 122 ? -1.900 -35.637 -2.369 1.00 36.87 102 PRO A CA 1
ATOM 639 C C . PRO A 1 122 ? -2.950 -36.478 -1.645 1.00 43.54 102 PRO A C 1
ATOM 640 O O . PRO A 1 122 ? -2.613 -37.401 -0.892 1.00 34.75 102 PRO A O 1
ATOM 644 N N . VAL A 1 123 ? -4.212 -36.154 -1.909 1.00 40.55 103 VAL A N 1
ATOM 645 C CA . VAL A 1 123 ? -5.361 -36.856 -1.356 1.00 41.08 103 VAL A CA 1
ATOM 646 C C . VAL A 1 123 ? -6.268 -37.367 -2.482 1.00 47.01 103 VAL A C 1
ATOM 647 O O . VAL A 1 123 ? -6.673 -36.580 -3.340 1.00 39.41 103 VAL A O 1
ATOM 651 N N . ASP A 1 124 ? -6.600 -38.660 -2.485 1.00 39.64 104 ASP A N 1
ATOM 652 C CA . ASP A 1 124 ? -7.523 -39.208 -3.494 1.00 41.30 104 ASP A CA 1
ATOM 653 C C . ASP A 1 124 ? -8.986 -38.815 -3.272 1.00 43.46 104 ASP A C 1
ATOM 654 O O . ASP A 1 124 ? -9.699 -38.504 -4.222 1.00 43.06 104 ASP A O 1
ATOM 659 N N . ALA A 1 125 ? -9.443 -38.867 -2.023 1.00 39.77 105 ALA A N 1
ATOM 660 C CA . ALA A 1 125 ? -10.856 -38.603 -1.707 1.00 40.15 105 ALA A CA 1
ATOM 661 C C . ALA A 1 125 ? -11.012 -38.111 -0.270 1.00 44.48 105 ALA A C 1
ATOM 662 O O . ALA A 1 125 ? -10.125 -38.316 0.574 1.00 36.85 105 ALA A O 1
ATOM 664 N N . PHE A 1 126 ? -12.134 -37.453 -0.005 1.00 40.94 106 PHE A N 1
ATOM 665 C CA . PHE A 1 126 ? -12.401 -36.841 1.300 1.00 45.99 106 PHE A CA 1
ATOM 666 C C . PHE A 1 126 ? -13.861 -37.114 1.643 1.00 50.15 106 PHE A C 1
ATOM 667 O O . PHE A 1 126 ? -14.730 -36.845 0.820 1.00 48.30 106 PHE A O 1
ATOM 675 N N . HIS A 1 127 ? -14.144 -37.686 2.816 1.00 33.84 107 HIS A N 1
ATOM 676 C CA . HIS A 1 127 ? -15.538 -38.014 3.158 1.00 36.73 107 HIS A CA 1
ATOM 677 C C . HIS A 1 127 ? -15.868 -37.546 4.558 1.00 46.76 107 HIS A C 1
ATOM 678 O O . HIS A 1 127 ? -14.997 -37.533 5.427 1.00 44.20 107 HIS A O 1
ATOM 685 N N . GLN A 1 128 ? -17.120 -37.176 4.782 1.00 41.09 108 GLN A N 1
ATOM 686 C CA . GLN A 1 128 ? -17.633 -37.053 6.148 1.00 53.51 108 GLN A CA 1
ATOM 687 C C . GLN A 1 128 ? -18.860 -37.948 6.314 1.00 54.28 108 GLN A C 1
ATOM 688 O O . GLN A 1 128 ? -19.740 -37.979 5.451 1.00 58.08 108 GLN A O 1
ATOM 694 N N . PHE A 1 129 ? -18.906 -38.689 7.418 1.00 56.40 109 PHE A N 1
ATOM 695 C CA . PHE A 1 129 ? -20.026 -39.581 7.708 1.00 54.98 109 PHE A CA 1
ATOM 696 C C . PHE A 1 129 ? -20.718 -39.163 8.997 1.00 51.15 109 PHE A C 1
ATOM 697 O O . PHE A 1 129 ? -21.888 -39.469 9.229 1.00 53.13 109 PHE A O 1
#

Sequence (92 aa):
GLVPRGSHMKMIIAIVQDQDSQELADQLVKNNFRATKLATTTGGFLRAGNTTFLCGVVNDDRVDEILSVINQTCGNEVGGATVFVMPVDAFHQF

Radius of gyration: 13.75 Å; Cα contacts (8 Å, |Δi|>4): 171; chains: 1; bounding box: 37×23×34 Å